Protein AF-A0ABD2WJB2-F1 (afdb_monomer_lite)

Foldseek 3Di:
DPPVVVPVPPPPDDLPDQQPLPADEAVVSLVVQLVDDPVSLVSLLSVLLVCADLDLLSSLLSSCVTRYDLDPHHLVQDDCCDDVNHDHPDPGSSLVSSVSSNCPHPNDHDDPVRNSVSNRVSSVVSNVVSVVVVVVVPPDDPDDDPPDPPPPPPPPPPPPPPDPPPPPPVVPPPPDDDDD

Radius of gyration: 28.56 Å; chains: 1; bounding box: 67×71×79 Å

Organism: NCBI:txid54128

Secondary structure (DSSP, 8-state):
--SSHHHHTT------SS-TT-SB-SHHHHHHHHT--HHHHHHHHHHHHHH--SSHHHHHHHHHHHHB---HHHHHHEESS--TTSEE-TTSHHHHHHHHHHHT-TT----HHHHHHHHHHHHHHHHHHHHHHHHHHTSPPTT--------PPP---------TTSSSSSSSSSS-S---

Sequence (180 aa):
MDQLKGLLKKNRGKITGVPPVLPFKTVDDIEAFNSCDEATYDSVVDYFIYLGGMNIRDCLSSFFKDSLHLSSELLDKISYRGASGHFKLQGTNFDKACEEAASANKHFSTTESEFHSAMMNALKCVKESLRRKKKKNTGPSDGERPPKRNRVPPKRKRKRRLSKKKMEKTLTVRNTITQN

pLDDT: mean 78.46, std 21.01, range [38.59, 97.69]

Structure (mmCIF, N/CA/C/O backbone):
data_AF-A0ABD2WJB2-F1
#
_entry.id   AF-A0ABD2WJB2-F1
#
loop_
_atom_site.group_PDB
_atom_site.id
_atom_site.type_symbol
_atom_site.label_atom_id
_atom_site.label_alt_id
_atom_site.label_comp_id
_atom_site.label_asym_id
_atom_site.label_entity_id
_atom_site.label_seq_id
_atom_site.pdbx_PDB_ins_code
_atom_site.Cartn_x
_atom_site.Cartn_y
_atom_site.Cartn_z
_atom_site.occupancy
_atom_site.B_iso_or_equiv
_atom_site.auth_seq_id
_atom_site.auth_comp_id
_atom_site.auth_asym_id
_atom_site.auth_atom_id
_atom_site.pdbx_PDB_model_num
ATOM 1 N N . MET A 1 1 ? 27.454 -2.378 -1.182 1.00 40.81 1 MET A N 1
ATOM 2 C CA . MET A 1 1 ? 26.696 -3.606 -0.850 1.00 40.81 1 MET A CA 1
ATOM 3 C C . MET A 1 1 ? 25.417 -3.732 -1.701 1.00 40.81 1 MET A C 1
ATOM 5 O O . MET A 1 1 ? 24.481 -4.386 -1.272 1.00 40.81 1 MET A O 1
ATOM 9 N N . ASP A 1 2 ? 25.372 -3.178 -2.927 1.00 50.09 2 ASP A N 1
ATOM 10 C CA . ASP A 1 2 ? 24.137 -3.124 -3.744 1.00 50.09 2 ASP A CA 1
ATOM 11 C C . ASP A 1 2 ? 24.094 -4.090 -4.937 1.00 50.09 2 ASP A C 1
ATOM 13 O O . ASP A 1 2 ? 23.041 -4.303 -5.529 1.00 50.09 2 ASP A O 1
ATOM 17 N N . GLN A 1 3 ? 25.212 -4.728 -5.290 1.00 41.56 3 GLN A N 1
ATOM 18 C CA . GLN A 1 3 ? 25.269 -5.592 -6.477 1.00 41.56 3 GLN A CA 1
ATOM 19 C C . GLN A 1 3 ? 24.737 -7.019 -6.235 1.00 41.56 3 GLN A C 1
ATOM 21 O O . GLN A 1 3 ? 24.449 -7.729 -7.196 1.00 41.56 3 GLN A O 1
ATOM 26 N N . LEU A 1 4 ? 24.546 -7.436 -4.974 1.00 41.94 4 LEU A N 1
ATOM 27 C CA . LEU A 1 4 ? 24.097 -8.798 -4.642 1.00 41.94 4 LEU A CA 1
ATOM 28 C C . LEU A 1 4 ? 22.567 -8.968 -4.705 1.00 41.94 4 LEU A C 1
ATOM 30 O O . LEU A 1 4 ? 22.083 -10.035 -5.081 1.00 41.94 4 LEU A O 1
ATOM 34 N N . LYS A 1 5 ? 21.797 -7.899 -4.446 1.00 49.41 5 LYS A N 1
ATOM 35 C CA . LYS A 1 5 ? 20.320 -7.922 -4.503 1.00 49.41 5 LYS A CA 1
ATOM 36 C C . LYS A 1 5 ? 19.781 -8.204 -5.911 1.00 49.41 5 LYS A C 1
ATOM 38 O O . LYS A 1 5 ? 18.720 -8.799 -6.071 1.00 49.41 5 LYS A O 1
ATOM 43 N N . GLY A 1 6 ? 20.530 -7.815 -6.946 1.00 41.47 6 GLY A N 1
ATOM 44 C CA . GLY A 1 6 ? 20.150 -8.043 -8.343 1.00 41.47 6 GLY A CA 1
ATOM 45 C C . GLY A 1 6 ? 20.314 -9.492 -8.818 1.00 41.47 6 GLY A C 1
ATOM 46 O O . GLY A 1 6 ? 19.654 -9.891 -9.777 1.00 41.47 6 GLY A O 1
ATOM 47 N N . LEU A 1 7 ? 21.167 -10.291 -8.163 1.00 39.03 7 LEU A N 1
ATOM 48 C CA . LEU A 1 7 ? 21.488 -11.651 -8.613 1.00 39.03 7 LEU A CA 1
ATOM 49 C C . LEU A 1 7 ? 20.549 -12.720 -8.029 1.00 39.03 7 LEU A C 1
ATOM 51 O O . LEU A 1 7 ? 20.283 -13.715 -8.700 1.00 39.03 7 LEU A O 1
ATOM 55 N N . LEU A 1 8 ? 19.996 -12.494 -6.831 1.00 44.16 8 LEU A N 1
ATOM 56 C CA . LEU A 1 8 ? 19.090 -13.434 -6.149 1.00 44.16 8 LEU A CA 1
ATOM 57 C C . LEU A 1 8 ? 17.647 -13.403 -6.689 1.00 44.16 8 LEU A C 1
ATOM 59 O O . LEU A 1 8 ? 16.914 -14.380 -6.569 1.00 44.16 8 LEU A O 1
ATOM 63 N N . LYS A 1 9 ? 17.247 -12.333 -7.387 1.00 52.97 9 LYS A N 1
ATOM 64 C CA . LYS A 1 9 ? 15.867 -12.131 -7.873 1.00 52.97 9 LYS A CA 1
ATOM 65 C C . LYS A 1 9 ? 15.459 -12.950 -9.108 1.00 52.97 9 LYS A C 1
ATOM 67 O O . LYS A 1 9 ? 14.362 -12.759 -9.632 1.00 52.97 9 LYS A O 1
ATOM 72 N N . LYS A 1 10 ? 16.331 -13.827 -9.621 1.00 45.53 10 LYS A N 1
ATOM 73 C CA . LYS A 1 10 ? 16.087 -14.597 -10.860 1.00 45.53 10 LYS A CA 1
ATOM 74 C C . LYS A 1 10 ? 15.257 -15.869 -10.668 1.00 45.53 10 LYS A C 1
ATOM 76 O O . LYS A 1 10 ? 14.791 -16.417 -11.660 1.00 45.53 10 LYS A O 1
ATOM 81 N N . ASN A 1 11 ? 14.996 -16.274 -9.427 1.00 46.62 11 ASN A N 1
ATOM 82 C CA . ASN A 1 11 ? 14.155 -17.426 -9.106 1.00 46.62 11 ASN A CA 1
ATOM 83 C C . ASN A 1 11 ? 12.930 -16.986 -8.299 1.00 46.62 11 ASN A C 1
ATOM 85 O O . ASN A 1 11 ? 12.734 -17.434 -7.174 1.00 46.62 11 ASN A O 1
ATOM 89 N N . ARG A 1 12 ? 12.098 -16.102 -8.865 1.00 57.34 12 ARG A N 1
ATOM 90 C CA . ARG A 1 12 ? 10.750 -15.892 -8.322 1.00 57.34 12 ARG A CA 1
ATOM 91 C C . ARG A 1 12 ? 9.985 -17.195 -8.495 1.00 57.34 12 ARG A C 1
ATOM 93 O O . ARG A 1 12 ? 9.579 -17.537 -9.607 1.00 57.34 12 ARG A O 1
ATOM 100 N N . GLY A 1 13 ? 9.895 -17.967 -7.417 1.00 55.03 13 GLY A N 1
ATOM 101 C CA . GLY A 1 13 ? 9.147 -19.214 -7.385 1.00 55.03 13 GLY A CA 1
ATOM 102 C C . GLY A 1 13 ? 7.704 -18.996 -7.838 1.00 55.03 13 GLY A C 1
ATOM 103 O O . GLY A 1 13 ? 7.194 -17.876 -7.877 1.00 55.03 13 GLY A O 1
ATOM 104 N N . LYS A 1 14 ? 7.023 -20.085 -8.199 1.00 59.38 14 LYS A N 1
ATOM 105 C CA . LYS A 1 14 ? 5.577 -20.056 -8.446 1.00 59.38 14 LYS A CA 1
ATOM 106 C C . LYS A 1 14 ? 4.907 -19.470 -7.201 1.00 59.38 14 LYS A C 1
ATOM 108 O O . LYS A 1 14 ? 4.975 -20.088 -6.147 1.00 59.38 14 LYS A O 1
ATOM 113 N N . ILE A 1 15 ? 4.294 -18.294 -7.315 1.00 68.44 15 ILE A N 1
ATOM 114 C CA . ILE A 1 15 ? 3.588 -17.659 -6.198 1.00 68.44 15 ILE A CA 1
ATOM 115 C C . ILE A 1 15 ? 2.456 -18.595 -5.776 1.00 68.44 15 ILE A C 1
ATOM 117 O O . ILE A 1 15 ? 1.558 -18.891 -6.564 1.00 68.44 15 ILE A O 1
ATOM 121 N N . THR A 1 16 ? 2.546 -19.125 -4.557 1.00 64.44 16 THR A N 1
ATOM 122 C CA . THR A 1 16 ? 1.674 -20.200 -4.061 1.00 64.44 16 THR A CA 1
ATOM 123 C C . THR A 1 16 ? 0.394 -19.692 -3.399 1.00 64.44 16 THR A C 1
ATOM 125 O O . THR A 1 16 ? -0.417 -20.500 -2.956 1.00 64.44 16 THR A O 1
ATOM 128 N N . GLY A 1 17 ? 0.185 -18.374 -3.333 1.00 82.56 17 GLY A N 1
ATOM 129 C CA . GLY A 1 17 ? -1.004 -17.760 -2.746 1.00 82.56 17 GLY A CA 1
ATOM 130 C C . GLY A 1 17 ? -0.703 -16.430 -2.060 1.00 82.56 17 GLY A C 1
ATOM 131 O O . GLY A 1 17 ? 0.370 -15.857 -2.236 1.00 82.56 17 GLY A O 1
ATOM 132 N N . VAL A 1 18 ? -1.675 -15.950 -1.283 1.00 89.88 18 VAL A N 1
ATOM 133 C CA . VAL A 1 18 ? -1.526 -14.764 -0.430 1.00 89.88 18 VAL A CA 1
ATOM 134 C C . VAL A 1 18 ? -0.525 -15.077 0.696 1.00 89.88 18 VAL A C 1
ATOM 136 O O . VAL A 1 18 ? -0.690 -16.107 1.356 1.00 89.88 18 VAL A O 1
ATOM 139 N N . PRO A 1 19 ? 0.495 -14.231 0.936 1.00 92.62 19 PRO A N 1
ATOM 140 C CA . PRO A 1 19 ? 1.440 -14.408 2.036 1.00 92.62 19 PRO A CA 1
ATOM 141 C C . PRO A 1 19 ? 0.737 -14.525 3.400 1.00 92.62 19 PRO A C 1
ATOM 143 O O . PRO A 1 19 ? -0.196 -13.760 3.650 1.00 92.62 19 PRO A O 1
ATOM 146 N N . PRO A 1 20 ? 1.199 -15.398 4.320 1.00 91.38 20 PRO A N 1
ATOM 147 C CA . PRO A 1 20 ? 0.541 -15.618 5.616 1.00 91.38 20 PRO A CA 1
ATOM 148 C C . PRO A 1 20 ? 0.427 -14.375 6.508 1.00 91.38 20 PRO A C 1
ATOM 150 O O . PRO A 1 20 ? -0.451 -14.314 7.364 1.00 91.38 20 PRO A O 1
ATOM 153 N N . VAL A 1 21 ? 1.311 -13.391 6.314 1.00 93.06 21 VAL A N 1
ATOM 154 C CA . VAL A 1 21 ? 1.294 -12.115 7.048 1.00 93.06 21 VAL A CA 1
ATOM 155 C C . VAL A 1 21 ? 0.164 -11.177 6.611 1.00 93.06 21 VAL A C 1
ATOM 157 O O . VAL A 1 21 ? -0.099 -10.187 7.288 1.00 93.06 21 VAL A O 1
ATOM 160 N N . LEU A 1 22 ? -0.509 -11.466 5.492 1.00 92.81 22 LEU A N 1
ATOM 161 C CA . LEU A 1 22 ? -1.615 -10.668 4.971 1.00 92.81 22 LEU A CA 1
ATOM 162 C C . LEU A 1 22 ? -2.976 -11.346 5.228 1.00 92.81 22 LEU A C 1
ATOM 164 O O . LEU A 1 22 ? -3.081 -12.573 5.194 1.00 92.81 22 LEU A O 1
ATOM 168 N N . PRO A 1 23 ? -4.058 -10.563 5.408 1.00 94.88 23 PRO A N 1
ATOM 169 C CA . PRO A 1 23 ? -4.077 -9.104 5.521 1.00 94.88 23 PRO A CA 1
ATOM 170 C C . PRO A 1 23 ? -3.706 -8.622 6.935 1.00 94.88 23 PRO A C 1
ATOM 172 O O . PRO A 1 23 ? -4.079 -9.252 7.925 1.00 94.88 23 PRO A O 1
ATOM 175 N N . PHE A 1 24 ? -3.083 -7.446 7.033 1.00 94.44 24 PHE A N 1
ATOM 176 C CA . PHE A 1 24 ? -2.855 -6.739 8.294 1.00 94.44 24 PHE A CA 1
ATOM 177 C C . PHE A 1 24 ? -4.191 -6.311 8.907 1.00 94.44 24 PHE A C 1
ATOM 179 O O . PHE A 1 24 ? -5.007 -5.657 8.249 1.00 94.44 24 PHE A O 1
ATOM 186 N N . LYS A 1 25 ? -4.432 -6.673 10.166 1.00 93.25 25 LYS A N 1
ATOM 187 C CA . LYS A 1 25 ? -5.666 -6.393 10.914 1.00 93.25 25 LYS A CA 1
ATOM 188 C C . LYS A 1 25 ? -5.486 -5.260 11.914 1.00 93.25 25 LYS A C 1
ATOM 190 O O . LYS A 1 25 ? -6.453 -4.551 12.191 1.00 93.25 25 LYS A O 1
ATOM 195 N N . THR A 1 26 ? -4.277 -5.082 12.433 1.00 94.44 26 THR A N 1
ATOM 196 C CA . THR A 1 26 ? -3.931 -4.078 13.444 1.00 94.44 26 THR A CA 1
ATOM 197 C C . THR A 1 26 ? -2.702 -3.266 13.028 1.00 94.44 26 THR A C 1
ATOM 199 O O . THR A 1 26 ? -2.062 -3.541 12.014 1.00 94.44 26 THR A O 1
ATOM 202 N N . VAL A 1 27 ? -2.411 -2.206 13.790 1.00 93.62 27 VAL A N 1
ATOM 203 C CA . VAL A 1 27 ? -1.160 -1.449 13.629 1.00 93.62 27 VAL A CA 1
ATOM 204 C C . VAL A 1 27 ? 0.031 -2.327 14.016 1.00 93.62 27 VAL A C 1
ATOM 206 O O . VAL A 1 27 ? 1.027 -2.329 13.301 1.00 93.62 27 VAL A O 1
ATOM 209 N N . ASP A 1 28 ? -0.120 -3.134 15.066 1.00 94.69 28 ASP A N 1
ATOM 210 C CA . ASP A 1 28 ? 0.899 -4.064 15.553 1.00 94.69 28 ASP A CA 1
ATOM 211 C C . ASP A 1 28 ? 1.310 -5.077 14.474 1.00 94.69 28 ASP A C 1
ATOM 213 O O . ASP A 1 28 ? 2.486 -5.402 14.365 1.00 94.69 28 ASP A O 1
ATOM 217 N N . ASP A 1 29 ? 0.385 -5.518 13.611 1.00 95.19 29 ASP A N 1
ATOM 218 C CA . ASP A 1 29 ? 0.721 -6.397 12.480 1.00 95.19 29 ASP A CA 1
ATOM 219 C C . ASP A 1 29 ? 1.665 -5.701 11.477 1.00 95.19 29 ASP A C 1
ATOM 221 O O . ASP A 1 29 ? 2.591 -6.315 10.943 1.00 95.19 29 ASP A O 1
ATOM 225 N N . ILE A 1 30 ? 1.456 -4.401 11.233 1.00 95.12 30 ILE A N 1
ATOM 226 C CA . ILE A 1 30 ? 2.312 -3.592 10.350 1.00 95.12 30 ILE A CA 1
ATOM 227 C C . ILE A 1 30 ? 3.673 -3.346 11.014 1.00 95.12 30 ILE A C 1
ATOM 229 O O . ILE A 1 30 ? 4.706 -3.368 10.344 1.00 95.12 30 ILE A O 1
ATOM 233 N N . GLU A 1 31 ? 3.696 -3.124 12.328 1.00 95.31 31 GLU A N 1
ATOM 234 C CA . GLU A 1 31 ? 4.936 -2.985 13.095 1.00 95.31 31 GLU A CA 1
ATOM 235 C C . GLU A 1 31 ? 5.732 -4.292 13.151 1.00 95.31 31 GLU A C 1
ATOM 237 O O . GLU A 1 31 ? 6.947 -4.272 12.947 1.00 95.31 31 GLU A O 1
ATOM 242 N N . ALA A 1 32 ? 5.065 -5.432 13.328 1.00 96.38 32 ALA A N 1
ATOM 243 C CA . ALA A 1 32 ? 5.684 -6.749 13.256 1.00 96.38 32 ALA A CA 1
ATOM 244 C C . ALA A 1 32 ? 6.308 -6.986 11.873 1.00 96.38 32 ALA A C 1
ATOM 246 O O . ALA A 1 32 ? 7.445 -7.448 11.777 1.00 96.38 32 ALA A O 1
ATOM 247 N N . PHE A 1 33 ? 5.624 -6.577 10.799 1.00 96.88 33 PHE A N 1
ATOM 248 C CA . PHE A 1 33 ? 6.164 -6.647 9.439 1.00 96.88 33 PHE A CA 1
ATOM 249 C C . PHE A 1 33 ? 7.389 -5.739 9.212 1.00 96.88 33 PHE A C 1
ATOM 251 O O . PHE A 1 33 ? 8.245 -6.045 8.383 1.00 96.88 33 PHE A O 1
ATOM 258 N N . ASN A 1 34 ? 7.549 -4.645 9.966 1.00 96.62 34 ASN A N 1
ATOM 259 C CA . ASN A 1 34 ? 8.773 -3.832 9.890 1.00 96.62 34 ASN A CA 1
ATOM 260 C C . ASN A 1 34 ? 10.021 -4.571 10.394 1.00 96.62 34 ASN A C 1
ATOM 262 O O . ASN A 1 34 ? 11.132 -4.204 10.012 1.00 96.62 34 ASN A O 1
ATOM 266 N N . SER A 1 35 ? 9.834 -5.600 11.221 1.00 94.75 35 SER A N 1
ATOM 267 C CA . SER A 1 35 ? 10.905 -6.394 11.829 1.00 94.75 35 SER A CA 1
ATOM 268 C C . SER A 1 35 ? 10.924 -7.844 11.330 1.00 94.75 35 SER A C 1
ATOM 270 O O . SER A 1 35 ? 11.532 -8.698 11.974 1.00 94.75 35 SER A O 1
ATOM 272 N N . CYS A 1 36 ? 10.239 -8.149 10.221 1.00 94.94 36 CYS A N 1
ATOM 273 C CA . CYS A 1 36 ? 10.219 -9.501 9.669 1.00 94.94 36 CYS A CA 1
ATOM 274 C C . CYS A 1 36 ? 11.561 -9.884 9.029 1.00 94.94 36 CYS A C 1
ATOM 276 O O . CYS A 1 36 ? 12.405 -9.037 8.729 1.00 94.94 36 CYS A O 1
ATOM 278 N N . ASP A 1 37 ? 11.741 -11.178 8.789 1.00 95.94 37 ASP A N 1
ATOM 279 C CA . ASP A 1 37 ? 12.866 -11.702 8.027 1.00 95.94 37 ASP A CA 1
ATOM 280 C C . ASP A 1 37 ? 12.734 -11.400 6.522 1.00 95.94 37 ASP A C 1
ATOM 282 O O . ASP A 1 37 ? 11.660 -11.058 6.014 1.00 95.94 37 ASP A O 1
ATOM 286 N N . GLU A 1 38 ? 13.850 -11.537 5.805 1.00 94.50 38 GLU A N 1
ATOM 287 C CA . GLU A 1 38 ? 13.949 -11.225 4.375 1.00 94.50 38 GLU A CA 1
ATOM 288 C C . GLU A 1 38 ? 13.029 -12.108 3.522 1.00 94.50 38 GLU A C 1
ATOM 290 O O . GLU A 1 38 ? 12.369 -11.598 2.622 1.00 94.50 38 GLU A O 1
ATOM 295 N N . ALA A 1 39 ? 12.884 -13.399 3.849 1.00 93.69 39 ALA A N 1
ATOM 296 C CA . ALA A 1 39 ? 12.022 -14.296 3.080 1.00 93.69 39 ALA A CA 1
ATOM 297 C C . ALA A 1 39 ? 10.540 -13.909 3.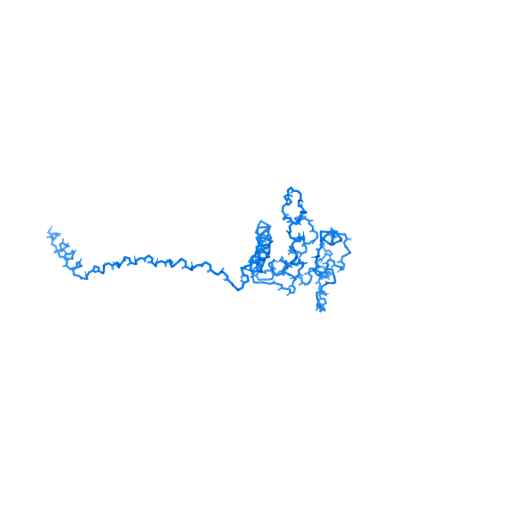207 1.00 93.69 39 ALA A C 1
ATOM 299 O O . ALA A 1 39 ? 9.799 -13.926 2.220 1.00 93.69 39 ALA A O 1
ATOM 300 N N . THR A 1 40 ? 10.106 -13.503 4.404 1.00 95.00 40 THR A N 1
ATOM 301 C CA . THR A 1 40 ? 8.757 -12.965 4.612 1.00 95.00 40 THR A CA 1
ATOM 302 C C . THR A 1 40 ? 8.542 -11.676 3.821 1.00 95.00 40 THR A C 1
ATOM 304 O O . THR A 1 40 ? 7.525 -11.550 3.134 1.00 95.00 40 THR A O 1
ATOM 307 N N . TYR A 1 41 ? 9.493 -10.739 3.866 1.00 96.88 41 TYR A N 1
ATOM 308 C CA . TYR A 1 41 ? 9.419 -9.493 3.098 1.00 96.88 41 TYR A CA 1
ATOM 309 C C . TYR A 1 41 ? 9.332 -9.760 1.586 1.00 96.88 41 TYR A C 1
ATOM 311 O O . TYR A 1 41 ? 8.409 -9.274 0.925 1.00 96.88 41 TYR A O 1
ATOM 319 N N . ASP A 1 42 ? 10.226 -10.595 1.057 1.00 95.12 42 ASP A N 1
ATOM 320 C CA . ASP A 1 42 ? 10.281 -10.945 -0.363 1.00 95.12 42 ASP A CA 1
ATOM 321 C C . ASP A 1 42 ? 8.993 -11.627 -0.831 1.00 95.12 42 ASP A C 1
ATOM 323 O O . ASP A 1 42 ? 8.491 -11.321 -1.913 1.00 95.12 42 ASP A O 1
ATOM 327 N N . SER A 1 43 ? 8.387 -12.478 0.007 1.00 94.69 43 SER A N 1
ATOM 328 C CA . SER A 1 43 ? 7.102 -13.111 -0.315 1.00 94.69 43 SER A CA 1
ATOM 329 C C . SER A 1 43 ? 5.975 -12.090 -0.534 1.00 94.69 43 SER A C 1
ATOM 331 O O . SER A 1 43 ? 5.129 -12.274 -1.414 1.00 94.69 43 SER A O 1
ATOM 333 N N . VAL A 1 44 ? 5.976 -10.984 0.219 1.00 95.88 44 VAL A N 1
ATOM 334 C CA . VAL A 1 44 ? 5.006 -9.889 0.072 1.00 95.88 44 VAL A CA 1
ATOM 335 C C . VAL A 1 44 ? 5.291 -9.073 -1.184 1.00 95.88 44 VAL A C 1
ATOM 337 O O . VAL A 1 44 ? 4.358 -8.764 -1.930 1.00 95.88 44 VAL A O 1
ATOM 340 N N . VAL A 1 45 ? 6.561 -8.763 -1.458 1.00 96.19 45 VAL A N 1
ATOM 341 C CA . VAL A 1 45 ? 6.966 -8.068 -2.689 1.00 96.19 45 VAL A CA 1
ATOM 342 C C . VAL A 1 45 ? 6.562 -8.875 -3.920 1.00 96.19 45 VAL A C 1
ATOM 344 O O . VAL A 1 45 ? 5.928 -8.334 -4.826 1.00 96.19 45 VAL A O 1
ATOM 347 N N . ASP A 1 46 ? 6.868 -10.171 -3.952 1.00 94.19 46 ASP A N 1
ATOM 348 C CA . ASP A 1 46 ? 6.517 -11.045 -5.070 1.00 94.19 46 ASP A CA 1
ATOM 349 C C . ASP A 1 46 ? 4.997 -11.158 -5.244 1.00 94.19 46 ASP A C 1
ATOM 351 O O . ASP A 1 46 ? 4.505 -11.087 -6.375 1.00 94.19 46 ASP A O 1
ATOM 355 N N . TYR A 1 47 ? 4.232 -11.231 -4.149 1.00 95.12 47 TYR A N 1
ATOM 356 C CA . TYR A 1 47 ? 2.770 -11.190 -4.209 1.00 95.12 47 TYR A CA 1
ATOM 357 C C . TYR A 1 47 ? 2.247 -9.884 -4.827 1.00 95.12 47 TYR A C 1
ATOM 359 O O . TYR A 1 47 ? 1.397 -9.916 -5.717 1.00 95.12 47 TYR A O 1
ATOM 367 N N . PHE A 1 48 ? 2.780 -8.727 -4.431 1.00 95.69 48 PHE A N 1
ATOM 368 C CA . PHE A 1 48 ? 2.401 -7.440 -5.025 1.00 95.69 48 PHE A CA 1
ATOM 369 C C . PHE A 1 48 ? 2.801 -7.331 -6.500 1.00 95.69 48 PHE A C 1
ATOM 371 O O . PHE A 1 48 ? 2.043 -6.793 -7.308 1.00 95.69 48 PHE A O 1
ATOM 378 N N . ILE A 1 49 ? 3.939 -7.899 -6.897 1.00 94.31 49 ILE A N 1
ATOM 379 C CA . ILE A 1 49 ? 4.330 -7.978 -8.311 1.00 94.31 49 ILE A CA 1
ATOM 380 C C . ILE A 1 49 ? 3.330 -8.818 -9.107 1.00 94.31 49 ILE A C 1
ATOM 382 O O . ILE A 1 49 ? 2.976 -8.441 -10.225 1.00 94.31 49 ILE A O 1
ATOM 386 N N . TYR A 1 50 ? 2.848 -9.921 -8.533 1.00 93.25 50 TYR A N 1
ATOM 387 C CA . TYR A 1 50 ? 1.809 -10.744 -9.145 1.00 93.25 50 TYR A CA 1
ATOM 388 C C . TYR A 1 50 ? 0.472 -10.025 -9.287 1.00 93.25 50 TYR A C 1
ATOM 390 O O . TYR A 1 50 ? -0.158 -10.150 -10.336 1.00 93.25 50 TYR A O 1
ATOM 398 N N . LEU A 1 51 ? 0.061 -9.242 -8.283 1.00 93.00 51 LEU A N 1
ATOM 399 C CA . LEU A 1 51 ? -1.130 -8.398 -8.401 1.00 93.00 51 LEU A CA 1
ATOM 400 C C . LEU A 1 51 ? -0.992 -7.413 -9.567 1.00 93.00 51 LEU A C 1
ATOM 402 O O . LEU A 1 51 ? -1.922 -7.260 -10.360 1.00 93.00 51 LEU A O 1
ATOM 406 N N . GLY A 1 52 ? 0.178 -6.778 -9.686 1.00 90.94 52 GLY A N 1
ATOM 407 C CA . GLY A 1 52 ? 0.507 -5.888 -10.791 1.00 90.94 52 GLY A CA 1
ATOM 408 C C . GLY A 1 52 ? -0.532 -4.781 -11.006 1.00 90.94 52 GLY A C 1
ATOM 409 O O . GLY A 1 52 ? -1.195 -4.319 -10.078 1.00 90.94 52 GLY A O 1
ATOM 410 N N . GLY A 1 53 ? -0.647 -4.323 -12.252 1.00 92.88 53 GLY A N 1
ATOM 411 C CA . GLY A 1 53 ? -1.574 -3.265 -12.655 1.00 92.88 53 GLY A CA 1
ATOM 412 C C . GLY A 1 53 ? -1.097 -2.515 -13.897 1.00 92.88 53 GLY A C 1
ATOM 413 O O . GLY A 1 53 ? 0.075 -2.587 -14.269 1.00 92.88 53 GLY A O 1
ATOM 414 N N . MET A 1 54 ? -2.012 -1.794 -14.548 1.00 93.81 54 MET A N 1
ATOM 415 C CA . MET A 1 54 ? -1.719 -1.044 -15.781 1.00 93.81 54 MET A CA 1
ATOM 416 C C . MET A 1 54 ? -1.107 0.335 -15.517 1.00 93.81 54 MET A C 1
ATOM 418 O O . MET A 1 54 ? -0.486 0.922 -16.396 1.00 93.81 54 MET A O 1
ATOM 422 N N . ASN A 1 55 ? -1.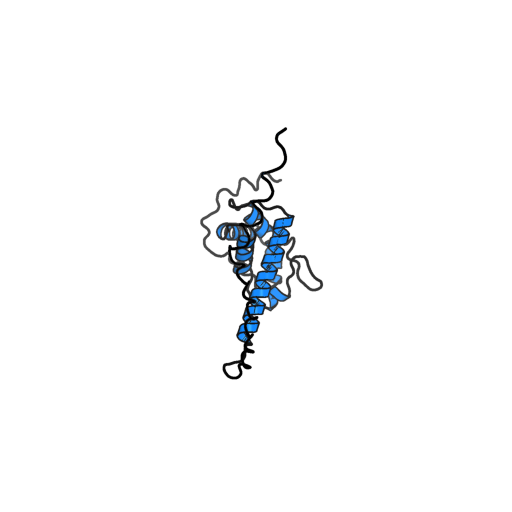305 0.871 -14.315 1.00 95.06 55 ASN A N 1
ATOM 423 C CA . ASN A 1 55 ? -0.740 2.131 -13.853 1.00 95.06 55 ASN A CA 1
ATOM 424 C C . ASN A 1 55 ? -0.546 2.075 -12.330 1.00 95.06 55 ASN A C 1
ATOM 426 O O . ASN A 1 55 ? -1.107 1.211 -11.650 1.00 95.06 55 ASN A O 1
ATOM 430 N N . ILE A 1 56 ? 0.201 3.038 -11.784 1.00 96.06 56 ILE A N 1
ATOM 431 C CA . ILE A 1 56 ? 0.523 3.086 -10.353 1.00 96.06 56 ILE A CA 1
ATOM 432 C C . ILE A 1 56 ? -0.716 3.125 -9.446 1.00 96.06 56 ILE A C 1
ATOM 434 O O . ILE A 1 56 ? -0.718 2.537 -8.366 1.00 96.06 56 ILE A O 1
ATOM 438 N N . ARG A 1 57 ? -1.797 3.790 -9.874 1.00 95.06 57 ARG A N 1
ATOM 439 C CA . ARG A 1 57 ? -3.017 3.910 -9.062 1.00 95.06 57 ARG A CA 1
ATOM 440 C C . ARG A 1 57 ? -3.721 2.565 -8.932 1.00 95.06 57 ARG A C 1
ATOM 442 O O . ARG A 1 57 ? -4.164 2.228 -7.835 1.00 95.06 57 ARG A O 1
ATOM 449 N N . ASP A 1 58 ? -3.794 1.811 -10.024 1.00 93.94 58 ASP A N 1
ATOM 450 C CA . ASP A 1 58 ? -4.414 0.488 -10.051 1.00 93.94 58 ASP A CA 1
ATOM 451 C C . ASP A 1 58 ? -3.595 -0.529 -9.247 1.00 93.94 58 ASP A C 1
ATOM 453 O O . ASP A 1 58 ? -4.180 -1.270 -8.451 1.00 93.94 58 ASP A O 1
ATOM 457 N N . CYS A 1 59 ? -2.259 -0.499 -9.369 1.00 95.06 59 CYS A N 1
ATOM 458 C CA . CYS A 1 59 ? -1.355 -1.316 -8.549 1.00 95.06 59 CYS A CA 1
ATOM 459 C C . CYS A 1 59 ? -1.593 -1.078 -7.061 1.00 95.06 59 CYS A C 1
ATOM 461 O O . CYS A 1 59 ? -2.008 -1.977 -6.334 1.00 95.06 59 CYS A O 1
ATOM 463 N N . LEU A 1 60 ? -1.401 0.165 -6.609 1.00 96.62 60 LEU A N 1
ATOM 464 C CA . LEU A 1 60 ? -1.494 0.492 -5.190 1.00 96.62 60 LEU A CA 1
ATOM 465 C C . LEU A 1 60 ? -2.905 0.257 -4.653 1.00 96.62 60 LEU A C 1
ATOM 467 O O . LEU A 1 60 ? -3.066 -0.238 -3.541 1.00 96.62 60 LEU A O 1
ATOM 471 N N . SER A 1 61 ? -3.947 0.544 -5.442 1.00 94.69 61 SER A N 1
ATOM 472 C CA . SER A 1 61 ? -5.311 0.212 -5.031 1.00 94.69 61 SER A CA 1
ATOM 473 C C . SER A 1 61 ? -5.505 -1.287 -4.811 1.00 94.69 61 SER A C 1
ATOM 475 O O . SER A 1 61 ? -6.340 -1.631 -3.975 1.00 94.69 61 SER A O 1
ATOM 477 N N . SER A 1 62 ? -4.833 -2.146 -5.572 1.00 94.12 62 SER A N 1
ATOM 478 C CA . SER A 1 62 ? -4.915 -3.599 -5.408 1.00 94.12 62 SER A CA 1
ATOM 479 C C . SER A 1 62 ? -4.106 -4.040 -4.194 1.00 94.12 62 SER A C 1
ATOM 481 O O . SER A 1 62 ? -4.645 -4.747 -3.349 1.00 94.12 62 SER A O 1
ATOM 483 N N . PHE A 1 63 ? -2.891 -3.505 -4.023 1.00 95.50 63 PHE A N 1
ATOM 484 C CA . PHE A 1 63 ? -2.041 -3.799 -2.866 1.00 95.50 63 PHE A CA 1
ATOM 485 C C . PHE A 1 63 ? -2.789 -3.512 -1.567 1.00 95.50 63 PHE A C 1
ATOM 487 O O . PHE A 1 63 ? -2.925 -4.404 -0.745 1.00 95.50 63 PHE A O 1
ATOM 494 N N . PHE A 1 64 ? -3.380 -2.322 -1.417 1.00 94.50 64 PHE A N 1
ATOM 495 C CA . PHE A 1 64 ? -4.134 -1.972 -0.211 1.00 94.50 64 PHE A CA 1
ATOM 496 C C . PHE A 1 64 ? -5.383 -2.827 0.031 1.00 94.50 64 PHE A C 1
ATOM 498 O O . PHE A 1 64 ? -5.747 -3.042 1.184 1.00 94.50 64 PHE A O 1
ATOM 505 N N . LYS A 1 65 ? -6.098 -3.237 -1.024 1.00 91.06 65 LYS A N 1
ATOM 506 C CA . LYS A 1 65 ? -7.325 -4.040 -0.873 1.00 91.06 65 LYS A CA 1
ATOM 507 C C . LYS A 1 65 ? -7.019 -5.437 -0.352 1.00 91.06 65 LYS A C 1
ATOM 509 O O . LYS A 1 65 ? -7.824 -5.967 0.409 1.00 91.06 65 LYS A O 1
ATOM 514 N N . ASP A 1 66 ? -5.883 -5.984 -0.762 1.00 91.31 66 ASP A N 1
ATOM 515 C CA . ASP A 1 66 ? -5.466 -7.334 -0.410 1.00 91.31 66 ASP A CA 1
ATOM 516 C C . ASP A 1 66 ? -4.613 -7.357 0.862 1.00 91.31 66 ASP A C 1
ATOM 518 O O . ASP A 1 66 ? -4.683 -8.311 1.633 1.00 91.31 66 ASP A O 1
ATOM 522 N N . SER A 1 67 ? -3.828 -6.305 1.112 1.00 92.56 67 SER A N 1
ATOM 523 C CA . SER A 1 67 ? -2.916 -6.244 2.252 1.00 92.56 67 SER A CA 1
ATOM 524 C C . SER A 1 67 ? -3.556 -5.722 3.528 1.00 92.56 67 SER A C 1
ATOM 526 O O . SER A 1 67 ? -3.124 -6.111 4.607 1.00 92.56 67 SER A O 1
ATOM 528 N N . LEU A 1 68 ? -4.557 -4.839 3.444 1.00 90.44 68 LEU A N 1
ATOM 529 C CA . LEU A 1 68 ? -5.201 -4.272 4.625 1.00 90.44 68 LEU A CA 1
ATOM 530 C C . LEU A 1 68 ? -6.562 -4.902 4.847 1.00 90.44 68 LEU A C 1
ATOM 532 O O . LEU A 1 68 ? -7.444 -4.881 3.984 1.00 90.44 68 LEU A O 1
ATOM 536 N N . HIS A 1 69 ? -6.784 -5.364 6.070 1.00 85.88 69 HIS A N 1
ATOM 537 C CA . HIS A 1 69 ? -8.115 -5.727 6.492 1.00 85.88 69 HIS A CA 1
ATOM 538 C C . HIS A 1 69 ? -8.983 -4.464 6.505 1.00 85.88 69 HIS A C 1
ATOM 540 O O . HIS A 1 69 ? -8.671 -3.472 7.165 1.00 85.88 69 HIS A O 1
ATOM 546 N N . LEU A 1 70 ? -10.090 -4.489 5.760 1.00 79.00 70 LEU A N 1
ATOM 547 C CA . LEU A 1 70 ? -11.011 -3.356 5.619 1.00 79.00 70 LEU A CA 1
ATOM 548 C C . LEU A 1 70 ? -11.899 -3.164 6.864 1.00 79.00 70 LEU A C 1
ATOM 550 O O . LEU A 1 70 ? -13.115 -2.987 6.743 1.00 79.00 70 LEU A O 1
ATOM 554 N N . SER A 1 71 ? -11.312 -3.200 8.059 1.00 76.50 71 SER A N 1
ATOM 555 C CA . SER A 1 71 ? -11.975 -2.830 9.306 1.00 76.50 71 SER A CA 1
ATOM 556 C C . SER A 1 71 ? -11.843 -1.330 9.575 1.00 76.50 71 SER A C 1
ATOM 558 O O . SER A 1 71 ? -10.944 -0.645 9.087 1.00 76.50 71 SER A O 1
ATOM 560 N N . SER A 1 72 ? -12.783 -0.806 10.364 1.00 72.00 72 SER A N 1
ATOM 561 C CA . SER A 1 72 ? -12.750 0.580 10.847 1.00 72.00 72 SER A CA 1
ATOM 562 C C . SER A 1 72 ? -11.484 0.881 11.630 1.00 72.00 72 SER A C 1
ATOM 564 O O . SER A 1 72 ? -10.848 1.900 11.403 1.00 72.00 72 SER A O 1
ATOM 566 N N . GLU A 1 73 ? -11.124 -0.011 12.545 1.00 85.50 73 GLU A N 1
ATOM 567 C CA . GLU A 1 73 ? -10.167 0.290 13.604 1.00 85.50 73 GLU A CA 1
ATOM 568 C C . GLU A 1 73 ? -8.756 0.507 13.066 1.00 85.50 73 GLU A C 1
ATOM 570 O O . GLU A 1 73 ? -8.093 1.461 13.468 1.00 85.50 73 GLU A O 1
ATOM 575 N N . LEU A 1 74 ? -8.317 -0.321 12.114 1.00 89.81 74 LEU A N 1
ATOM 576 C CA . LEU A 1 74 ? -7.021 -0.152 11.467 1.00 89.81 74 LEU A CA 1
ATOM 577 C C . LEU A 1 74 ? -6.992 1.113 10.610 1.00 89.81 74 LEU A C 1
ATOM 579 O O . LEU A 1 74 ? -6.124 1.970 10.769 1.00 89.81 74 LEU A O 1
ATOM 583 N N . LEU A 1 75 ? -7.970 1.251 9.710 1.00 90.06 75 LEU A N 1
ATOM 584 C CA . LEU A 1 75 ? -8.001 2.348 8.745 1.00 90.06 75 LEU A CA 1
ATOM 585 C C . LEU A 1 75 ? -8.151 3.723 9.412 1.00 90.06 75 LEU A C 1
ATOM 587 O O . LEU A 1 75 ? -7.659 4.720 8.870 1.00 90.06 75 LEU A O 1
ATOM 591 N N . ASP A 1 76 ? -8.796 3.793 10.577 1.00 89.44 76 ASP A N 1
ATOM 592 C CA . ASP A 1 76 ? -8.928 5.017 11.367 1.00 89.44 76 ASP A CA 1
ATOM 593 C C . ASP A 1 76 ? -7.621 5.373 12.096 1.00 89.44 76 ASP A C 1
ATOM 595 O O . ASP A 1 76 ? -7.319 6.556 12.238 1.00 89.44 76 ASP A O 1
ATOM 599 N N . LYS A 1 77 ? -6.791 4.388 12.465 1.00 92.62 77 LYS A N 1
ATOM 600 C CA . LYS A 1 77 ? -5.507 4.598 13.159 1.00 92.62 77 LYS A CA 1
ATOM 601 C C . LYS A 1 77 ? -4.331 4.902 12.231 1.00 92.62 77 LYS A C 1
ATOM 603 O O . LYS A 1 77 ? -3.336 5.433 12.704 1.00 92.62 77 LYS A O 1
ATOM 608 N N . ILE A 1 78 ? -4.430 4.632 10.930 1.00 93.12 78 ILE A N 1
ATOM 609 C CA . ILE A 1 78 ? -3.319 4.844 9.985 1.00 93.12 78 ILE A CA 1
ATOM 610 C C . ILE A 1 78 ? -3.441 6.144 9.176 1.00 93.12 78 ILE A C 1
ATOM 612 O O . ILE A 1 78 ? -4.525 6.590 8.771 1.00 93.12 78 ILE A O 1
ATOM 616 N N . SER A 1 79 ? -2.285 6.727 8.872 1.00 94.25 79 SER A N 1
ATOM 617 C CA . SER A 1 79 ? -2.097 7.862 7.973 1.00 94.25 79 SER A CA 1
ATOM 618 C C . SER A 1 79 ? -0.825 7.659 7.156 1.00 94.25 79 SER A C 1
ATOM 620 O O . SER A 1 79 ? 0.158 7.114 7.646 1.00 94.25 79 SER A O 1
ATOM 622 N N . TYR A 1 80 ? -0.802 8.128 5.906 1.00 94.62 80 TYR A N 1
ATOM 623 C CA . TYR A 1 80 ? 0.396 7.963 5.085 1.00 94.62 80 TYR A CA 1
ATOM 624 C C . TYR A 1 80 ? 1.584 8.779 5.615 1.00 94.62 80 TYR A C 1
ATOM 626 O O . TYR A 1 80 ? 2.631 8.219 5.911 1.00 94.62 80 TYR A O 1
ATOM 634 N N . ARG A 1 81 ? 1.397 10.093 5.809 1.00 93.00 81 ARG A N 1
ATOM 635 C CA . ARG A 1 81 ? 2.455 11.016 6.267 1.00 93.00 81 ARG A CA 1
ATOM 636 C C . ARG A 1 81 ? 2.599 11.109 7.792 1.00 93.00 81 ARG A C 1
ATOM 638 O O . ARG A 1 81 ? 3.503 11.787 8.259 1.00 93.00 81 ARG A O 1
ATOM 645 N N . GLY A 1 82 ? 1.731 10.442 8.557 1.00 85.00 82 GLY A N 1
ATOM 646 C CA . GLY A 1 82 ? 1.715 10.532 10.022 1.00 85.00 82 GLY A CA 1
ATOM 647 C C . GLY A 1 82 ? 1.014 11.803 10.499 1.00 85.00 82 GLY A C 1
ATOM 648 O O . GLY A 1 82 ? 1.648 12.789 10.854 1.00 85.00 82 GLY A O 1
ATOM 649 N N . ALA A 1 83 ? -0.319 11.789 10.475 1.00 88.19 83 ALA A N 1
ATOM 650 C CA . ALA A 1 83 ? -1.099 12.832 11.140 1.00 88.19 83 ALA A CA 1
ATOM 651 C C . ALA A 1 83 ? -1.041 12.615 12.664 1.00 88.19 83 ALA A C 1
ATOM 653 O O . ALA A 1 83 ? -0.836 11.486 13.101 1.00 88.19 83 ALA A O 1
ATOM 654 N N . SER A 1 84 ? -1.228 13.672 13.462 1.00 86.38 84 SER A N 1
ATOM 655 C CA . SER A 1 84 ? -1.174 13.574 14.930 1.00 86.38 84 SER A CA 1
ATOM 656 C C . SER A 1 84 ? -2.089 12.459 15.452 1.00 86.38 84 SER A C 1
ATOM 658 O O . SER A 1 84 ? -3.263 12.414 15.090 1.00 86.38 84 SER A O 1
ATOM 660 N N . GLY A 1 85 ? -1.540 11.544 16.257 1.00 85.31 85 GLY A N 1
ATOM 661 C CA . GLY A 1 85 ? -2.266 10.392 16.803 1.00 85.31 85 GLY A CA 1
ATOM 662 C C . GLY A 1 85 ? -2.494 9.223 15.834 1.00 85.31 85 GLY A C 1
ATOM 663 O O . GLY A 1 85 ? -3.185 8.276 16.198 1.00 85.31 85 GLY A O 1
ATOM 664 N N . HIS A 1 86 ? -1.926 9.259 14.622 1.00 92.75 86 HIS A N 1
ATOM 665 C CA . HIS A 1 86 ? -2.035 8.179 13.641 1.00 92.75 86 HIS A CA 1
ATOM 666 C C . HIS A 1 86 ? -0.683 7.522 13.352 1.00 92.75 86 HIS A C 1
ATOM 668 O O . HIS A 1 86 ? 0.334 8.199 13.193 1.00 92.75 86 HIS A O 1
ATOM 674 N N . PHE A 1 87 ? -0.700 6.204 13.168 1.00 93.75 87 PHE A N 1
ATOM 675 C CA . PHE A 1 87 ? 0.447 5.438 12.704 1.00 93.75 87 PHE A CA 1
ATOM 676 C C . PHE A 1 87 ? 0.842 5.861 11.283 1.00 93.75 87 PHE A C 1
ATOM 678 O O . PHE A 1 87 ? -0.007 5.944 10.388 1.00 93.75 87 PHE A O 1
ATOM 685 N N . LYS A 1 88 ? 2.130 6.146 11.082 1.00 96.25 88 LYS A N 1
ATOM 686 C CA . LYS A 1 88 ? 2.691 6.606 9.808 1.00 96.25 88 LYS A CA 1
ATOM 687 C C . LYS A 1 88 ? 3.083 5.411 8.939 1.00 96.25 88 LYS A C 1
ATOM 689 O O . LYS A 1 88 ? 3.960 4.650 9.322 1.00 96.25 88 LYS A O 1
ATOM 694 N N . LEU A 1 89 ? 2.498 5.296 7.745 1.00 95.50 89 LEU A N 1
ATOM 695 C CA . LEU A 1 89 ? 2.888 4.255 6.781 1.00 95.50 89 LEU A CA 1
ATOM 696 C C . LEU A 1 89 ? 4.174 4.592 6.018 1.00 95.50 89 LEU A C 1
ATOM 698 O O . LEU A 1 89 ? 4.927 3.683 5.686 1.00 95.50 89 LEU A O 1
ATOM 702 N N . GLN A 1 90 ? 4.432 5.867 5.721 1.00 96.44 90 GLN A N 1
ATOM 703 C CA . GLN A 1 90 ? 5.618 6.258 4.958 1.00 96.44 90 GLN A CA 1
ATOM 704 C C . GLN A 1 90 ? 6.906 5.817 5.673 1.00 96.44 90 GLN A C 1
ATOM 706 O O . GLN A 1 90 ? 7.120 6.158 6.842 1.00 96.44 90 GLN A O 1
ATOM 711 N N . GLY A 1 91 ? 7.769 5.097 4.954 1.00 94.62 91 GLY A N 1
ATOM 712 C CA . GLY A 1 91 ? 9.040 4.559 5.448 1.00 94.62 91 GLY A CA 1
ATOM 713 C C . GLY A 1 91 ? 8.956 3.188 6.131 1.00 94.62 91 GLY A C 1
ATOM 714 O O . GLY A 1 91 ? 9.996 2.642 6.503 1.00 94.62 91 GLY A O 1
ATOM 715 N N . THR A 1 92 ? 7.758 2.616 6.283 1.00 96.88 92 THR A N 1
ATOM 716 C CA . THR A 1 92 ? 7.578 1.230 6.757 1.00 96.88 92 THR A CA 1
ATOM 717 C C . THR A 1 92 ? 8.042 0.218 5.709 1.00 96.88 92 THR A C 1
ATOM 719 O O . THR A 1 92 ? 8.155 0.541 4.525 1.00 96.88 92 THR A O 1
ATOM 722 N N . ASN A 1 93 ? 8.259 -1.037 6.106 1.00 97.31 93 ASN A N 1
ATOM 723 C CA . ASN A 1 93 ? 8.511 -2.115 5.150 1.00 97.31 93 ASN A CA 1
ATOM 724 C C . ASN A 1 93 ? 7.314 -2.340 4.221 1.00 97.31 93 ASN A C 1
ATOM 726 O O . ASN A 1 93 ? 7.514 -2.714 3.074 1.00 97.31 93 ASN A O 1
ATOM 730 N N . PHE A 1 94 ? 6.083 -2.051 4.658 1.00 97.06 94 PHE A N 1
ATOM 731 C CA . PHE A 1 94 ? 4.922 -2.094 3.766 1.00 97.06 94 PHE A CA 1
ATOM 732 C C . PHE A 1 94 ? 5.023 -1.059 2.631 1.00 97.06 94 PHE A C 1
ATOM 734 O O . PHE A 1 94 ? 4.779 -1.393 1.472 1.00 97.06 94 PHE A O 1
ATOM 741 N N . ASP A 1 95 ? 5.418 0.179 2.946 1.00 97.44 95 ASP A N 1
ATOM 742 C CA . ASP A 1 95 ? 5.643 1.246 1.957 1.00 97.44 95 ASP A CA 1
ATOM 743 C C . ASP A 1 95 ? 6.765 0.869 0.978 1.00 97.44 95 ASP A C 1
ATOM 745 O O . ASP A 1 95 ? 6.556 0.926 -0.235 1.00 97.44 95 ASP A O 1
ATOM 749 N N . LYS A 1 96 ? 7.893 0.360 1.494 1.00 97.69 96 LYS A N 1
ATOM 750 C CA . LYS A 1 96 ? 9.019 -0.132 0.678 1.00 97.69 96 LYS A CA 1
ATOM 751 C C . LYS A 1 96 ? 8.624 -1.305 -0.218 1.00 97.69 96 LYS A C 1
ATOM 753 O O . LYS A 1 96 ? 8.949 -1.298 -1.400 1.00 97.69 96 LYS A O 1
ATOM 758 N N . ALA A 1 97 ? 7.869 -2.271 0.306 1.00 97.56 97 ALA A N 1
ATOM 759 C CA . ALA A 1 97 ? 7.415 -3.421 -0.468 1.00 97.56 97 ALA A CA 1
ATOM 760 C C . ALA A 1 97 ? 6.505 -2.992 -1.627 1.00 97.56 97 ALA A C 1
ATOM 762 O O . ALA A 1 97 ? 6.613 -3.508 -2.741 1.00 97.56 97 ALA A O 1
ATOM 763 N N . CYS A 1 98 ? 5.632 -2.008 -1.391 1.00 97.44 98 CYS A N 1
ATOM 764 C CA . CYS A 1 98 ? 4.806 -1.430 -2.445 1.00 97.44 98 CYS A CA 1
ATOM 765 C C . CYS A 1 98 ? 5.641 -0.688 -3.498 1.00 97.44 98 CYS A C 1
ATOM 767 O O . CYS A 1 98 ? 5.347 -0.803 -4.687 1.00 97.44 98 CYS A O 1
ATOM 769 N N . GLU A 1 99 ? 6.648 0.082 -3.081 1.00 97.06 99 GLU A N 1
ATOM 770 C CA . GLU A 1 99 ? 7.544 0.818 -3.981 1.00 97.06 99 GLU A CA 1
ATOM 771 C C . GLU A 1 99 ? 8.353 -0.132 -4.861 1.00 97.06 99 GLU A C 1
ATOM 773 O O . GLU A 1 99 ? 8.416 0.033 -6.081 1.00 97.06 99 GLU A O 1
ATOM 778 N N . GLU A 1 100 ? 8.908 -1.174 -4.255 1.00 96.75 100 GLU A N 1
ATOM 779 C CA . GLU A 1 100 ? 9.706 -2.186 -4.927 1.00 96.75 100 GLU A CA 1
ATOM 780 C C . GLU A 1 100 ? 8.876 -2.986 -5.938 1.00 96.75 100 GLU A C 1
ATOM 782 O O . GLU A 1 100 ? 9.301 -3.185 -7.081 1.00 96.75 100 GLU A O 1
ATOM 787 N N . ALA A 1 101 ? 7.662 -3.387 -5.556 1.00 95.81 101 ALA A N 1
ATOM 788 C CA . ALA A 1 101 ? 6.745 -4.081 -6.449 1.00 95.81 101 ALA A CA 1
ATOM 789 C C . ALA A 1 101 ? 6.249 -3.184 -7.593 1.00 95.81 101 ALA A C 1
ATOM 791 O O . ALA A 1 101 ? 6.192 -3.622 -8.744 1.00 95.81 101 ALA A O 1
ATOM 792 N N . ALA A 1 102 ? 5.923 -1.920 -7.305 1.00 95.62 102 ALA A N 1
ATOM 793 C CA . ALA A 1 102 ? 5.503 -0.960 -8.320 1.00 95.62 102 ALA A CA 1
ATOM 794 C C . ALA A 1 102 ? 6.629 -0.649 -9.316 1.00 95.62 102 ALA A C 1
ATOM 796 O O . ALA A 1 102 ? 6.379 -0.613 -10.518 1.00 95.62 102 ALA A O 1
ATOM 797 N N . SER A 1 103 ? 7.863 -0.491 -8.832 1.00 94.75 103 SER A N 1
ATOM 798 C CA . SER A 1 103 ? 9.046 -0.225 -9.661 1.00 94.75 103 SER A CA 1
ATOM 799 C C . SER A 1 103 ? 9.442 -1.418 -10.532 1.00 94.75 103 SER A C 1
ATOM 801 O O . SER A 1 103 ? 10.040 -1.247 -11.591 1.00 94.75 103 SER A O 1
ATOM 803 N N . ALA A 1 104 ? 9.093 -2.639 -10.117 1.00 93.31 104 ALA A N 1
ATOM 804 C CA . ALA A 1 104 ? 9.296 -3.848 -10.909 1.00 93.31 104 ALA A CA 1
ATOM 805 C C . ALA A 1 104 ? 8.247 -4.036 -12.025 1.00 93.31 104 ALA A C 1
ATOM 807 O O . ALA A 1 104 ? 8.384 -4.952 -12.843 1.00 93.31 104 ALA A O 1
ATOM 808 N N . ASN A 1 105 ? 7.194 -3.214 -12.070 1.00 91.88 105 ASN A N 1
ATOM 809 C CA . ASN A 1 105 ? 6.137 -3.341 -13.063 1.00 91.88 105 ASN A CA 1
ATOM 810 C C . ASN A 1 105 ? 6.580 -2.771 -14.424 1.00 91.88 105 ASN A C 1
ATOM 812 O O . ASN A 1 105 ? 6.957 -1.614 -14.549 1.00 91.88 105 ASN A O 1
ATOM 816 N N . LYS A 1 106 ? 6.477 -3.586 -15.478 1.00 91.50 106 LYS A N 1
ATOM 817 C CA . LYS A 1 106 ? 6.872 -3.222 -16.851 1.00 91.50 106 LYS A CA 1
ATOM 818 C C . LYS A 1 106 ? 5.903 -2.279 -17.577 1.00 91.50 106 LYS A C 1
ATOM 820 O O . LYS A 1 106 ? 6.223 -1.813 -18.666 1.00 91.50 106 LYS A O 1
ATOM 825 N N . HIS A 1 107 ? 4.699 -2.063 -17.046 1.00 92.81 107 HIS A N 1
ATOM 826 C CA . HIS A 1 107 ? 3.645 -1.306 -17.730 1.00 92.81 107 HIS A CA 1
ATOM 827 C C . HIS A 1 107 ? 3.770 0.210 -17.560 1.00 92.81 107 HIS A C 1
ATOM 829 O O . HIS A 1 107 ? 3.217 0.955 -18.367 1.00 92.81 107 HIS A O 1
ATOM 835 N N . PHE A 1 108 ? 4.484 0.674 -16.535 1.00 92.69 108 PHE A N 1
ATOM 836 C CA . PHE A 1 108 ? 4.671 2.092 -16.261 1.00 92.69 108 PHE A CA 1
ATOM 837 C C . PHE A 1 108 ? 5.995 2.338 -15.539 1.00 92.69 108 PHE A C 1
ATOM 839 O O . PHE A 1 108 ? 6.496 1.481 -14.822 1.00 92.69 108 PHE A O 1
ATOM 846 N N . SER A 1 109 ? 6.524 3.547 -15.684 1.00 91.81 109 SER A N 1
ATOM 847 C CA . SER A 1 109 ? 7.536 4.106 -14.789 1.00 91.81 109 SER A CA 1
ATOM 848 C C . SER A 1 109 ? 6.876 5.130 -13.872 1.00 91.81 109 SER A C 1
ATOM 850 O O . SER A 1 109 ? 5.836 5.701 -14.207 1.00 91.81 109 SER A O 1
ATOM 852 N N . THR A 1 110 ? 7.444 5.375 -12.700 1.00 91.50 110 THR A N 1
ATOM 853 C CA . THR A 1 110 ? 6.887 6.325 -11.734 1.00 91.50 110 THR A CA 1
ATOM 854 C C . THR A 1 110 ? 8.024 7.015 -11.001 1.00 91.50 110 THR A C 1
ATOM 856 O O . THR A 1 110 ? 9.011 6.380 -10.641 1.00 91.50 110 THR A O 1
ATOM 859 N N . THR A 1 111 ? 7.894 8.323 -10.810 1.00 94.38 111 THR A N 1
ATOM 860 C CA . THR A 1 111 ? 8.793 9.103 -9.951 1.00 94.38 111 THR A CA 1
ATOM 861 C C . THR A 1 111 ? 8.409 8.945 -8.479 1.00 94.38 111 THR A C 1
ATOM 863 O O . THR A 1 111 ? 7.256 8.664 -8.155 1.00 94.38 111 THR A O 1
ATOM 866 N N . GLU A 1 112 ? 9.340 9.205 -7.561 1.00 92.81 112 GLU A N 1
ATOM 867 C CA . GLU A 1 112 ? 9.089 9.145 -6.111 1.00 92.81 112 GLU A CA 1
ATOM 868 C C . GLU A 1 112 ? 7.876 10.008 -5.685 1.00 92.81 112 GLU A C 1
ATOM 870 O O . GLU A 1 112 ? 6.987 9.572 -4.951 1.00 92.81 112 GLU A O 1
ATOM 875 N N . SER A 1 113 ? 7.762 11.226 -6.228 1.00 93.81 113 SER A N 1
ATOM 876 C CA . SER A 1 113 ? 6.636 12.131 -5.946 1.00 93.81 113 SER A CA 1
ATOM 877 C C . SER A 1 113 ? 5.287 11.581 -6.434 1.00 93.81 113 SER A C 1
ATOM 879 O O . SER A 1 113 ? 4.266 11.681 -5.736 1.00 93.81 113 SER A O 1
ATOM 881 N N . GLU A 1 114 ? 5.265 10.971 -7.621 1.00 95.12 114 GLU A N 1
ATOM 882 C CA . GLU A 1 114 ? 4.075 10.319 -8.173 1.00 95.12 114 GLU A CA 1
ATOM 883 C C . GLU A 1 114 ? 3.685 9.088 -7.356 1.00 95.12 114 GLU A C 1
ATOM 885 O O . GLU A 1 114 ? 2.496 8.910 -7.076 1.00 95.12 114 GLU A O 1
ATOM 890 N N . PHE A 1 115 ? 4.664 8.294 -6.915 1.00 96.44 115 PHE A N 1
ATOM 891 C CA . PHE A 1 115 ? 4.455 7.144 -6.043 1.00 96.44 115 PHE A CA 1
ATOM 892 C C . PHE A 1 115 ? 3.788 7.569 -4.733 1.00 96.44 115 PHE A C 1
ATOM 894 O O . PHE A 1 115 ? 2.681 7.118 -4.430 1.00 96.44 115 PHE A O 1
ATOM 901 N N . HIS A 1 116 ? 4.376 8.522 -4.004 1.00 95.69 116 HIS A N 1
ATOM 902 C CA . HIS A 1 116 ? 3.806 9.029 -2.753 1.00 95.69 116 HIS A CA 1
ATOM 903 C C . HIS A 1 116 ? 2.407 9.628 -2.951 1.00 95.69 116 HIS A C 1
ATOM 905 O O . HIS A 1 116 ? 1.502 9.432 -2.133 1.00 95.69 116 HIS A O 1
ATOM 911 N N . SER A 1 117 ? 2.191 10.347 -4.055 1.00 96.00 117 SER A N 1
ATOM 912 C CA . SER A 1 117 ? 0.882 10.909 -4.402 1.00 96.00 117 SER A CA 1
ATOM 913 C C . SER A 1 117 ? -0.157 9.824 -4.690 1.00 96.00 117 SER A C 1
ATOM 915 O O . SER A 1 117 ? -1.310 9.932 -4.255 1.00 96.00 117 SER A O 1
ATOM 917 N N . ALA A 1 118 ? 0.228 8.768 -5.404 1.00 96.62 118 ALA A N 1
ATOM 918 C CA . ALA A 1 118 ? -0.625 7.624 -5.689 1.00 96.62 118 ALA A CA 1
ATOM 919 C C . ALA A 1 118 ? -0.929 6.819 -4.416 1.00 96.62 118 ALA A C 1
ATOM 921 O O . ALA A 1 118 ? -2.091 6.485 -4.190 1.00 96.62 118 ALA A O 1
ATOM 922 N N . MET A 1 119 ? 0.058 6.623 -3.541 1.00 96.69 119 MET A N 1
ATOM 923 C CA . MET A 1 119 ? -0.068 5.943 -2.250 1.00 96.69 119 MET A CA 1
ATOM 924 C C . MET A 1 119 ? -1.068 6.648 -1.327 1.00 96.69 119 MET A C 1
ATOM 926 O O . MET A 1 119 ? -2.021 6.038 -0.835 1.00 96.69 119 MET A O 1
ATOM 930 N N . MET A 1 120 ? -0.940 7.973 -1.180 1.00 96.25 120 MET A N 1
ATOM 931 C CA . MET A 1 120 ? -1.909 8.789 -0.439 1.00 96.25 120 MET A CA 1
ATOM 932 C C . MET A 1 120 ? -3.325 8.669 -1.013 1.00 96.25 120 MET A C 1
ATOM 934 O O . MET A 1 120 ? -4.299 8.592 -0.260 1.00 96.25 120 MET A O 1
ATOM 938 N N . ASN A 1 121 ? -3.461 8.688 -2.340 1.00 96.12 121 ASN A N 1
ATOM 939 C CA . ASN A 1 121 ? -4.761 8.596 -2.999 1.00 96.12 121 ASN A CA 1
ATOM 940 C C . ASN A 1 121 ? -5.389 7.209 -2.837 1.00 96.12 121 ASN A C 1
ATOM 942 O O . ASN A 1 121 ? -6.581 7.127 -2.549 1.00 96.12 121 ASN A O 1
ATOM 946 N N . ALA A 1 122 ? -4.604 6.140 -2.961 1.00 95.81 122 ALA A N 1
ATOM 947 C CA . ALA A 1 122 ? -5.076 4.774 -2.778 1.00 95.81 122 ALA A CA 1
ATOM 948 C C . ALA A 1 122 ? -5.597 4.558 -1.347 1.00 95.81 122 ALA A C 1
ATOM 950 O O . ALA A 1 122 ? -6.736 4.115 -1.176 1.00 95.81 122 ALA A O 1
ATOM 951 N N . LEU A 1 123 ? -4.856 5.010 -0.327 1.00 95.00 123 LEU A N 1
ATOM 952 C CA . LEU A 1 123 ? -5.314 4.963 1.065 1.00 95.00 123 LEU A CA 1
ATOM 953 C C . LEU A 1 123 ? -6.618 5.756 1.274 1.00 95.00 123 LEU A C 1
ATOM 955 O O . LEU A 1 123 ? -7.559 5.262 1.899 1.00 95.00 123 LEU A O 1
ATOM 959 N N . LYS A 1 124 ? -6.721 6.973 0.719 1.00 93.81 124 LYS A N 1
ATOM 960 C CA . LYS A 1 124 ? -7.959 7.777 0.777 1.00 93.81 124 LYS A CA 1
ATOM 961 C C . LYS A 1 124 ? -9.140 7.051 0.135 1.00 93.81 124 LYS A C 1
ATOM 963 O O . LYS A 1 124 ? -10.229 7.050 0.705 1.00 93.81 124 LYS A O 1
ATOM 968 N N . CYS A 1 125 ? -8.939 6.429 -1.026 1.00 93.19 125 CYS A N 1
ATOM 969 C CA . CYS A 1 125 ? -9.971 5.660 -1.719 1.00 93.19 125 CYS A CA 1
ATOM 970 C C . CYS A 1 125 ? -10.451 4.465 -0.888 1.00 93.19 125 CYS A C 1
ATOM 972 O O . CYS A 1 125 ? -11.655 4.212 -0.823 1.00 93.19 125 CYS A O 1
ATOM 974 N N . VAL A 1 126 ? -9.536 3.768 -0.216 1.00 92.19 126 VAL A N 1
ATOM 975 C CA . VAL A 1 126 ? -9.851 2.636 0.665 1.00 92.19 126 VAL A CA 1
ATOM 976 C C . VAL A 1 126 ? -10.665 3.094 1.880 1.00 92.19 126 VAL A C 1
ATOM 978 O O . VAL A 1 126 ? -11.748 2.555 2.127 1.00 92.19 126 VAL A O 1
ATOM 981 N N . LYS A 1 127 ? -10.232 4.163 2.566 1.00 92.00 127 LYS A N 1
ATOM 982 C CA . LYS A 1 127 ? -10.977 4.776 3.685 1.00 92.00 127 LYS A CA 1
ATOM 983 C C . LYS A 1 127 ? -12.368 5.255 3.251 1.00 92.00 127 LYS A C 1
ATOM 985 O O . LYS A 1 127 ? -13.364 5.013 3.935 1.00 92.00 127 LYS A O 1
ATOM 990 N N . GLU A 1 128 ? -12.467 5.888 2.084 1.00 91.75 128 GLU A N 1
ATOM 991 C CA . GLU A 1 128 ? -13.740 6.355 1.531 1.00 91.75 128 GLU A CA 1
ATOM 992 C C . GLU A 1 128 ? -14.682 5.201 1.165 1.00 91.75 128 GLU A C 1
ATOM 994 O O . GLU A 1 128 ? -15.886 5.284 1.418 1.00 91.75 128 GLU A O 1
ATOM 999 N N . SER A 1 129 ? -14.153 4.112 0.603 1.00 89.06 129 SER A N 1
ATOM 1000 C CA . SER A 1 129 ? -14.921 2.899 0.305 1.00 89.06 129 SER A CA 1
ATOM 1001 C C . SER A 1 129 ? -15.561 2.327 1.571 1.00 89.06 129 SER A C 1
ATOM 1003 O O . SER A 1 129 ? -16.764 2.050 1.584 1.00 89.06 129 SER A O 1
ATOM 1005 N N . LEU A 1 130 ? -14.804 2.250 2.673 1.00 87.62 130 LEU A N 1
ATOM 1006 C CA . LEU A 1 130 ? -15.339 1.829 3.967 1.00 87.62 130 LEU A CA 1
ATOM 1007 C C . LEU A 1 130 ? -16.427 2.789 4.473 1.00 87.62 130 LEU A C 1
ATOM 1009 O O . LEU A 1 130 ? -17.508 2.346 4.866 1.00 87.62 130 LEU A O 1
ATOM 1013 N N . ARG A 1 131 ? -16.189 4.106 4.415 1.00 87.56 131 ARG A N 1
ATOM 1014 C CA . ARG A 1 131 ? -17.179 5.118 4.823 1.00 87.56 131 ARG A CA 1
ATOM 1015 C C . ARG A 1 131 ? -18.490 4.977 4.046 1.00 87.56 131 ARG A C 1
ATOM 1017 O O . ARG A 1 131 ? -19.567 5.081 4.632 1.00 87.56 131 ARG A O 1
ATOM 1024 N N . ARG A 1 132 ? -18.420 4.714 2.737 1.00 88.69 132 ARG A N 1
ATOM 1025 C CA . ARG A 1 132 ? -19.600 4.471 1.888 1.00 88.69 132 ARG A CA 1
ATOM 1026 C C . ARG A 1 132 ? -20.332 3.188 2.270 1.00 88.69 132 ARG A C 1
ATOM 1028 O O . ARG A 1 132 ? -21.559 3.212 2.335 1.00 88.69 132 ARG A O 1
ATOM 1035 N N . LYS A 1 133 ? -19.608 2.102 2.563 1.00 86.31 133 LYS A N 1
ATOM 1036 C CA . LYS A 1 133 ? -20.202 0.843 3.046 1.00 86.31 133 LYS A CA 1
ATOM 1037 C C . LYS A 1 133 ? -20.951 1.047 4.365 1.00 86.31 133 LYS A C 1
ATOM 1039 O O . LYS A 1 133 ? -22.105 0.646 4.458 1.00 86.31 133 LYS A O 1
ATOM 1044 N N . LYS A 1 134 ? -20.358 1.762 5.331 1.00 84.88 134 LYS A N 1
ATOM 1045 C CA . LYS A 1 134 ? -21.029 2.111 6.597 1.00 84.88 134 LYS A CA 1
ATOM 1046 C C . LYS A 1 134 ? -22.324 2.891 6.358 1.00 84.88 134 LYS A C 1
ATOM 1048 O O . LYS A 1 134 ? -23.366 2.482 6.846 1.00 84.88 134 LYS A O 1
ATOM 1053 N N . LYS A 1 135 ? -22.284 3.944 5.531 1.00 84.12 135 LYS A N 1
ATOM 1054 C CA . LYS A 1 135 ? -23.478 4.744 5.192 1.00 84.12 135 LYS A CA 1
ATOM 1055 C C . LYS A 1 135 ? -24.585 3.936 4.515 1.00 84.12 135 LYS A C 1
ATOM 1057 O O . LYS A 1 135 ? -25.755 4.240 4.712 1.00 84.12 135 LYS A O 1
ATOM 1062 N N . LYS A 1 136 ? -24.226 2.944 3.692 1.00 81.19 136 LYS A N 1
ATOM 1063 C CA . LYS A 1 136 ? -25.197 2.050 3.050 1.00 81.19 136 LYS A CA 1
ATOM 1064 C C . LYS A 1 136 ? -25.880 1.146 4.080 1.00 81.19 136 LYS A C 1
ATOM 1066 O O . LYS A 1 136 ? -27.084 0.951 3.985 1.00 81.19 136 LYS A O 1
ATOM 1071 N N . ASN A 1 137 ? -25.127 0.648 5.059 1.00 72.81 137 ASN A N 1
ATOM 1072 C CA . ASN A 1 137 ? -25.650 -0.226 6.111 1.00 72.81 137 ASN A CA 1
ATOM 1073 C C . ASN A 1 137 ? -26.463 0.532 7.174 1.00 72.81 137 ASN A C 1
ATOM 1075 O O . ASN A 1 137 ? -27.323 -0.062 7.804 1.00 72.81 137 ASN A O 1
ATOM 1079 N N . THR A 1 138 ? -26.217 1.832 7.357 1.00 65.94 138 THR A N 1
ATOM 1080 C CA . THR A 1 138 ? -27.003 2.710 8.243 1.00 65.94 138 THR A CA 1
ATOM 1081 C C . THR A 1 138 ? -28.111 3.472 7.506 1.00 65.94 138 THR A C 1
ATOM 1083 O O . THR A 1 138 ? -28.673 4.417 8.056 1.00 65.94 138 THR A O 1
ATOM 1086 N N . GLY A 1 139 ? -28.379 3.146 6.236 1.00 57.44 139 GLY A N 1
ATOM 1087 C CA . GLY A 1 139 ? -29.552 3.664 5.531 1.00 57.44 139 GLY A CA 1
ATOM 1088 C C . GLY A 1 139 ? -30.830 3.149 6.203 1.00 57.44 139 GLY A C 1
ATOM 1089 O O . GLY A 1 139 ? -30.782 2.074 6.798 1.00 57.44 139 GLY A O 1
ATOM 1090 N N . PRO A 1 140 ? -31.950 3.894 6.148 1.00 50.56 140 PRO A N 1
ATOM 1091 C CA . PRO A 1 140 ? -33.172 3.497 6.838 1.00 50.56 140 PRO A CA 1
ATOM 1092 C C . PRO A 1 140 ? -33.556 2.079 6.407 1.00 50.56 140 PRO A C 1
ATOM 1094 O O . PRO A 1 140 ? -33.657 1.813 5.205 1.00 50.56 140 PRO A O 1
ATOM 1097 N N . SER A 1 141 ?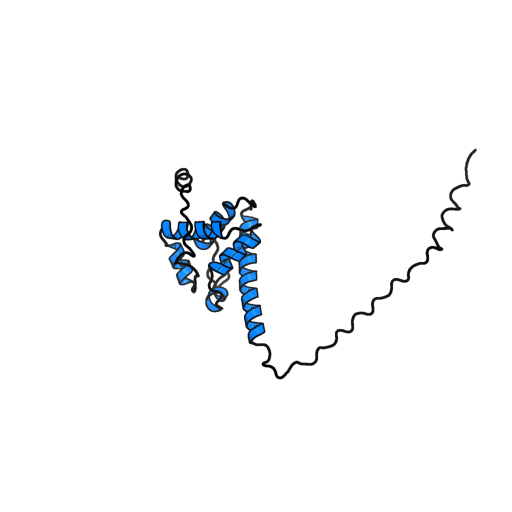 -33.741 1.185 7.386 1.00 52.03 141 SER A N 1
ATOM 1098 C CA . SER A 1 141 ? -34.480 -0.061 7.184 1.00 52.03 141 SER A CA 1
ATOM 1099 C C . SER A 1 141 ? -35.773 0.288 6.459 1.00 52.03 141 SER A C 1
ATOM 1101 O O . SER A 1 141 ? -36.379 1.308 6.792 1.00 52.03 141 SER A O 1
ATOM 1103 N N . ASP A 1 142 ? -36.157 -0.498 5.456 1.00 51.47 142 ASP A N 1
ATOM 1104 C CA . ASP A 1 142 ? -37.358 -0.274 4.650 1.00 51.47 142 ASP A CA 1
ATOM 1105 C C . ASP A 1 142 ? -38.538 0.211 5.515 1.00 51.47 142 ASP A C 1
ATOM 1107 O O . ASP A 1 142 ? -39.098 -0.541 6.305 1.00 51.47 142 ASP A O 1
ATOM 1111 N N . GLY A 1 143 ? -38.858 1.507 5.420 1.00 53.44 143 GLY A N 1
ATOM 1112 C CA . GLY A 1 143 ? -39.859 2.138 6.283 1.00 53.44 143 GLY A CA 1
ATOM 1113 C C . GLY A 1 143 ? -40.030 3.641 6.071 1.00 53.44 143 GLY A C 1
ATOM 1114 O O . GLY A 1 143 ? -41.151 4.103 5.920 1.00 53.44 143 GLY A O 1
ATOM 1115 N N . GLU A 1 144 ? -38.950 4.415 5.942 1.00 48.38 144 GLU A N 1
ATOM 1116 C CA . GLU A 1 144 ? -39.060 5.868 5.729 1.00 48.38 144 GLU A CA 1
ATOM 1117 C C . GLU A 1 144 ? -38.072 6.357 4.668 1.00 48.38 144 GLU A C 1
ATOM 1119 O O . GLU A 1 144 ? -36.950 6.783 4.940 1.00 48.38 144 GLU A O 1
ATOM 1124 N N . ARG A 1 145 ? -38.497 6.320 3.401 1.00 52.47 145 ARG A N 1
ATOM 1125 C CA . ARG A 1 145 ? -37.891 7.183 2.381 1.00 52.47 145 ARG A CA 1
ATOM 1126 C C . ARG A 1 145 ? -38.563 8.553 2.486 1.00 52.47 145 ARG A C 1
ATOM 1128 O O . ARG A 1 145 ? -39.736 8.640 2.122 1.00 52.47 145 ARG A O 1
ATOM 1135 N N . PRO A 1 146 ? -37.867 9.635 2.882 1.00 52.00 146 PRO A N 1
ATOM 1136 C CA . PRO A 1 146 ? -38.399 10.968 2.643 1.00 52.00 146 PRO A CA 1
ATOM 1137 C C . PRO A 1 146 ? -38.620 11.132 1.130 1.00 52.00 146 PRO A C 1
ATOM 1139 O O . PRO A 1 146 ? -37.812 10.629 0.333 1.00 52.00 146 PRO A O 1
ATOM 1142 N N . PRO A 1 147 ? -39.718 11.782 0.702 1.00 52.06 147 PRO A N 1
ATOM 1143 C CA . PRO A 1 147 ? -40.079 11.859 -0.703 1.00 52.06 147 PRO A CA 1
ATOM 1144 C C . PRO A 1 147 ? -38.908 12.428 -1.499 1.00 52.06 147 PRO A C 1
ATOM 1146 O O . PRO A 1 147 ? -38.338 13.466 -1.151 1.00 52.06 147 PRO A O 1
ATOM 1149 N N . LYS A 1 148 ? -38.536 11.725 -2.580 1.00 53.88 148 LYS A N 1
ATOM 1150 C CA . LYS A 1 148 ? -37.583 12.217 -3.578 1.00 53.88 148 LYS A CA 1
ATOM 1151 C C . LYS A 1 148 ? -38.021 13.628 -3.949 1.00 53.88 148 LYS A C 1
ATOM 1153 O O . LYS A 1 148 ? -39.026 13.803 -4.633 1.00 53.88 148 LYS A O 1
ATOM 1158 N N . ARG A 1 149 ? -37.270 14.638 -3.509 1.00 53.88 149 ARG A N 1
ATOM 1159 C CA . ARG A 1 149 ? -37.434 16.002 -4.002 1.00 53.88 149 ARG A CA 1
ATOM 1160 C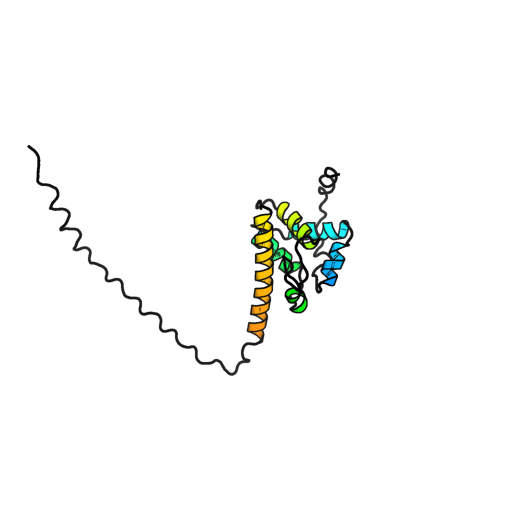 C . ARG A 1 149 ? -37.141 15.920 -5.492 1.00 53.88 149 ARG A C 1
ATOM 1162 O O . ARG A 1 149 ? -35.978 15.806 -5.882 1.00 53.88 149 ARG A O 1
ATOM 1169 N N . ASN A 1 150 ? -38.200 15.869 -6.299 1.00 47.47 150 ASN A N 1
ATOM 1170 C CA . ASN A 1 150 ? -38.128 15.921 -7.747 1.00 47.47 150 ASN A CA 1
ATOM 1171 C C . ASN A 1 150 ? -37.270 17.136 -8.084 1.00 47.47 150 ASN A C 1
ATOM 1173 O O . ASN A 1 150 ? -37.718 18.278 -7.982 1.00 47.47 150 ASN A O 1
ATOM 1177 N N . ARG A 1 151 ? -36.000 16.903 -8.428 1.00 50.50 151 ARG A N 1
ATOM 1178 C CA . ARG A 1 151 ? -35.196 17.917 -9.091 1.00 50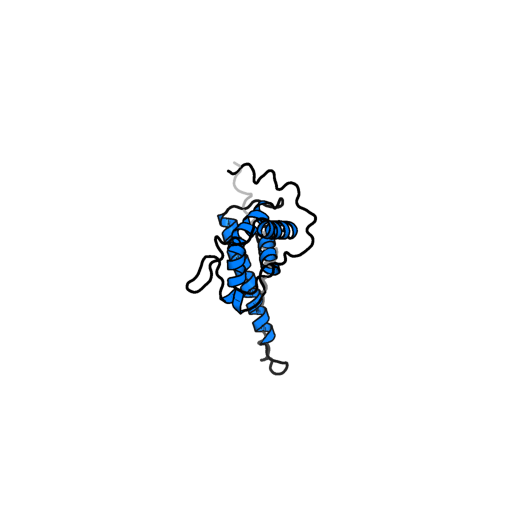.50 151 ARG A CA 1
ATOM 1179 C C . ARG A 1 151 ? -35.875 18.095 -10.434 1.00 50.50 151 ARG A C 1
ATOM 1181 O O . ARG A 1 151 ? -35.663 17.299 -11.344 1.00 50.50 151 ARG A O 1
ATOM 1188 N N . VAL A 1 152 ? -36.753 19.092 -10.510 1.00 56.31 152 VAL A N 1
ATOM 1189 C CA . VAL A 1 152 ? -37.287 19.587 -11.772 1.00 56.31 152 VAL A CA 1
ATOM 1190 C C . VAL A 1 152 ? -36.066 19.779 -12.670 1.00 56.31 152 VAL A C 1
ATOM 1192 O O . VAL A 1 152 ? -35.146 20.503 -12.270 1.00 56.31 152 VAL A O 1
ATOM 1195 N N . PRO A 1 153 ? -35.977 19.093 -13.821 1.00 53.56 153 PRO A N 1
ATOM 1196 C CA . PRO A 1 153 ? -34.860 19.297 -14.722 1.00 53.56 153 PRO A CA 1
ATOM 1197 C C . PRO A 1 153 ? -34.820 20.793 -15.039 1.00 53.56 153 PRO A C 1
ATOM 1199 O O . PRO A 1 153 ? -35.878 21.358 -15.344 1.00 53.56 153 PRO A O 1
ATOM 1202 N N . PRO A 1 154 ? -33.660 21.469 -14.962 1.00 53.25 154 PRO A N 1
ATOM 1203 C CA . PRO A 1 154 ? -33.589 22.848 -15.412 1.00 53.25 154 PRO A CA 1
ATOM 1204 C C . PRO A 1 154 ? -34.128 22.882 -16.841 1.00 53.25 154 PRO A C 1
ATOM 1206 O O . PRO A 1 154 ? -33.654 22.134 -17.702 1.00 53.25 154 PRO A O 1
ATOM 1209 N N . LYS A 1 155 ? -35.173 23.692 -17.075 1.00 49.69 155 LYS A N 1
ATOM 1210 C CA . LYS A 1 155 ? -35.761 23.880 -18.404 1.00 49.69 155 LYS A CA 1
ATOM 1211 C C . LYS A 1 155 ? -34.608 24.199 -19.351 1.00 49.69 155 LYS A C 1
ATOM 1213 O O . LYS A 1 155 ? -34.026 25.280 -19.270 1.00 49.69 155 LYS A O 1
ATOM 1218 N N . ARG A 1 156 ? -34.247 23.247 -20.222 1.00 52.94 156 ARG A N 1
ATOM 1219 C CA . ARG A 1 156 ? -33.261 23.460 -21.286 1.00 52.94 156 ARG A CA 1
ATOM 1220 C C . ARG A 1 156 ? -33.765 24.663 -22.071 1.00 52.94 156 ARG A C 1
ATOM 1222 O O . ARG A 1 156 ? -34.748 24.541 -22.801 1.00 52.94 156 ARG A O 1
ATOM 1229 N N . LYS A 1 157 ? -33.134 25.831 -21.901 1.00 46.34 157 LYS A N 1
ATOM 1230 C CA . LYS A 1 157 ? -33.348 26.970 -22.793 1.00 46.34 157 LYS A CA 1
ATOM 1231 C C . LYS A 1 157 ? -33.019 26.446 -24.186 1.00 46.34 157 LYS A C 1
ATOM 1233 O O . LYS A 1 157 ? -31.854 26.199 -24.498 1.00 46.34 157 LYS A O 1
ATOM 1238 N N . ARG A 1 158 ? -34.054 26.167 -24.987 1.00 48.81 158 ARG A N 1
ATOM 1239 C CA . ARG A 1 158 ? -33.910 25.786 -26.392 1.00 48.81 158 ARG A CA 1
ATOM 1240 C C . ARG A 1 158 ? -33.094 26.906 -27.023 1.00 48.81 158 ARG A C 1
ATOM 1242 O O . ARG A 1 158 ? -33.601 28.017 -27.162 1.00 48.81 158 ARG A O 1
ATOM 1249 N N . LYS A 1 159 ? -31.824 26.638 -27.353 1.00 45.06 159 LYS A N 1
ATOM 1250 C CA . LYS A 1 159 ? -31.055 27.492 -28.259 1.00 45.06 159 LYS A CA 1
ATOM 1251 C C . LYS A 1 159 ? -31.928 27.630 -29.500 1.00 45.06 159 LYS A C 1
ATOM 1253 O O . LYS A 1 159 ? -32.145 26.650 -30.214 1.00 45.06 159 LYS A O 1
ATOM 1258 N N . ARG A 1 160 ? -32.520 28.812 -29.686 1.00 41.91 160 ARG A N 1
ATOM 1259 C CA . ARG A 1 160 ? -33.248 29.149 -30.906 1.00 41.91 160 ARG A CA 1
ATOM 1260 C C . ARG A 1 160 ? -32.252 28.917 -32.032 1.00 41.91 160 ARG A C 1
ATOM 1262 O O . ARG A 1 160 ? -31.213 29.569 -32.075 1.00 41.91 160 ARG A O 1
ATOM 1269 N N . ARG A 1 161 ? -32.538 27.927 -32.880 1.00 43.88 161 ARG A N 1
ATOM 1270 C CA . ARG A 1 161 ? -31.858 27.743 -34.159 1.00 43.88 161 ARG A CA 1
ATOM 1271 C C . ARG A 1 161 ? -31.988 29.083 -34.875 1.00 43.88 161 ARG A C 1
ATOM 1273 O O . ARG A 1 161 ? -33.090 29.435 -35.289 1.00 43.88 161 ARG A O 1
ATOM 1280 N N . LEU A 1 162 ? -30.905 29.857 -34.949 1.00 45.28 162 LEU A N 1
ATOM 1281 C CA . LEU A 1 162 ? -30.855 30.967 -35.887 1.00 45.28 162 LEU A CA 1
ATOM 1282 C C . LEU A 1 162 ? -30.983 30.327 -37.269 1.00 45.28 162 LEU A C 1
ATOM 1284 O O . LEU A 1 162 ? -30.148 29.517 -37.673 1.00 45.28 162 LEU A O 1
ATOM 1288 N N . SER A 1 163 ? -32.102 30.601 -37.932 1.00 44.34 163 SER A N 1
ATOM 1289 C CA . SER A 1 163 ? -32.375 30.129 -39.280 1.00 44.34 163 SER A CA 1
ATOM 1290 C C . SER A 1 163 ? -31.245 30.557 -40.210 1.00 44.34 163 SER A C 1
ATOM 1292 O O . SER A 1 163 ? -30.800 31.704 -40.147 1.00 44.34 163 SER A O 1
ATOM 1294 N N . LYS A 1 164 ? -30.864 29.663 -41.123 1.00 46.88 164 LYS A N 1
ATOM 1295 C CA . LYS A 1 164 ? -29.868 29.831 -42.194 1.00 46.88 164 LYS A CA 1
ATOM 1296 C C . LYS A 1 164 ? -30.166 30.967 -43.204 1.00 46.88 164 LYS A C 1
ATOM 1298 O O . LYS A 1 164 ? -29.590 30.985 -44.277 1.00 46.88 164 LYS A O 1
ATOM 1303 N N . LYS A 1 165 ? -31.022 31.940 -42.875 1.00 47.44 165 LYS A N 1
ATOM 1304 C CA . LYS A 1 165 ? -31.426 33.061 -43.744 1.00 47.44 165 LYS A CA 1
ATOM 1305 C C . LYS A 1 165 ? -30.652 34.367 -43.481 1.00 47.44 165 LYS A C 1
ATOM 1307 O O . LYS A 1 165 ? -31.011 35.415 -44.000 1.00 47.44 165 LYS A O 1
ATOM 1312 N N . LYS A 1 166 ? -29.585 34.321 -42.668 1.00 44.88 166 LYS A N 1
ATOM 1313 C CA . LYS A 1 166 ? -28.706 35.472 -42.365 1.00 44.88 166 LYS A CA 1
ATOM 1314 C C . LYS A 1 166 ? -27.227 35.212 -42.704 1.00 44.88 166 LYS A C 1
ATOM 1316 O O . LYS A 1 166 ? -26.350 35.761 -42.055 1.00 44.88 166 LYS A O 1
ATOM 1321 N N . MET A 1 167 ? -26.960 34.363 -43.700 1.00 43.41 167 MET A N 1
ATOM 1322 C CA . MET A 1 167 ? -25.627 34.202 -44.314 1.00 43.41 167 MET A CA 1
ATOM 1323 C C . MET A 1 167 ? -25.588 34.606 -45.797 1.00 43.41 167 MET A C 1
ATOM 1325 O O . MET A 1 167 ? -24.560 34.454 -46.438 1.00 43.41 167 MET A O 1
ATOM 1329 N N . GLU A 1 168 ? -26.666 35.194 -46.325 1.00 47.78 168 GLU A N 1
ATOM 1330 C CA . GLU A 1 168 ? -26.752 35.624 -47.734 1.00 47.78 168 GLU A CA 1
ATOM 1331 C C . GLU A 1 168 ? -26.858 37.148 -47.917 1.00 47.78 168 GLU A C 1
ATOM 1333 O O . GLU A 1 168 ? -27.107 37.630 -49.012 1.00 47.78 168 GLU A O 1
ATOM 1338 N N . LYS A 1 169 ? -26.651 37.940 -46.855 1.00 50.81 169 LYS A N 1
ATOM 1339 C CA . LYS A 1 169 ? -26.590 39.416 -46.951 1.00 50.81 169 LYS A CA 1
ATOM 1340 C C . LYS A 1 169 ? -25.257 40.030 -46.520 1.00 50.81 169 LYS A C 1
ATOM 1342 O O . LYS A 1 169 ? -25.138 41.245 -46.456 1.00 50.81 169 LYS A O 1
ATOM 1347 N N . THR A 1 170 ? -24.241 39.210 -46.264 1.00 46.78 170 THR A N 1
ATOM 1348 C CA . THR A 1 170 ? -22.871 39.674 -45.967 1.00 46.78 170 THR A CA 1
ATOM 1349 C C . THR A 1 170 ? -21.826 39.148 -46.953 1.00 46.78 170 THR A C 1
ATOM 1351 O O . THR A 1 170 ? -20.640 39.369 -46.738 1.00 46.78 170 THR A O 1
ATOM 1354 N N . LEU A 1 171 ? -22.252 38.509 -48.052 1.00 47.78 171 LEU A N 1
ATOM 1355 C CA . LEU A 1 171 ? -21.383 38.141 -49.180 1.00 47.78 171 LEU A CA 1
ATOM 1356 C C . LEU A 1 171 ? -21.579 39.011 -50.439 1.00 47.78 171 LEU A C 1
ATOM 1358 O O . LEU A 1 171 ? -20.911 38.779 -51.437 1.00 47.78 171 LEU A O 1
ATOM 1362 N N . THR A 1 172 ? -22.418 40.052 -50.392 1.00 47.88 172 THR A N 1
ATOM 1363 C CA . THR A 1 172 ? -22.701 40.925 -51.557 1.00 47.88 172 THR A CA 1
ATOM 1364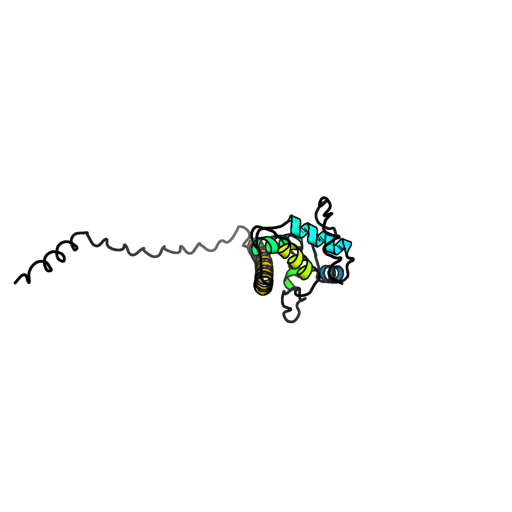 C C . THR A 1 172 ? -22.206 42.367 -51.375 1.00 47.88 172 THR A C 1
ATOM 1366 O O . THR A 1 172 ? -22.683 43.268 -52.047 1.00 47.88 172 THR A O 1
ATOM 1369 N N . VAL A 1 173 ? -21.262 42.627 -50.459 1.00 50.81 173 VAL A N 1
ATOM 1370 C CA . VAL A 1 173 ? -20.718 43.994 -50.235 1.00 50.81 173 VAL A CA 1
ATOM 1371 C C . VAL A 1 173 ? -19.179 44.022 -50.214 1.00 50.81 173 VAL A C 1
ATOM 1373 O O . VAL A 1 173 ? -18.570 44.953 -49.709 1.00 50.81 173 VAL A O 1
ATOM 1376 N N . ARG A 1 174 ? -18.503 42.998 -50.754 1.00 48.44 174 ARG A N 1
ATOM 1377 C CA . ARG A 1 174 ? -17.026 42.981 -50.864 1.00 48.44 174 ARG A CA 1
ATOM 1378 C C . ARG A 1 174 ? -16.488 42.630 -52.253 1.00 48.44 174 ARG A C 1
ATOM 1380 O O . ARG A 1 174 ? -15.330 42.266 -52.360 1.00 48.44 174 ARG A O 1
ATOM 1387 N N . ASN A 1 175 ? -17.310 42.768 -53.294 1.00 51.12 175 ASN A N 1
ATOM 1388 C CA . ASN A 1 175 ? -16.893 42.628 -54.694 1.00 51.12 175 ASN A CA 1
ATOM 1389 C C . ASN A 1 175 ? -17.456 43.778 -55.538 1.00 51.12 175 ASN A C 1
ATOM 1391 O O . ASN A 1 175 ? -18.236 43.560 -56.451 1.00 51.12 175 ASN A O 1
ATOM 1395 N N . THR A 1 176 ? -17.083 45.005 -55.190 1.00 52.19 176 THR A N 1
ATOM 1396 C CA . THR A 1 176 ? -17.074 46.194 -56.059 1.00 52.19 176 THR A CA 1
ATOM 1397 C C . THR A 1 176 ? -16.231 47.229 -55.319 1.00 52.19 176 THR A C 1
ATOM 1399 O O . THR A 1 176 ? -16.493 47.405 -54.132 1.00 52.19 176 THR A O 1
ATOM 1402 N N . ILE A 1 177 ? -15.307 47.920 -56.003 1.00 44.09 177 ILE A N 1
ATOM 1403 C CA . ILE A 1 177 ? -14.284 48.868 -55.485 1.00 44.09 177 ILE A CA 1
ATOM 1404 C C . ILE A 1 177 ? -12.972 48.107 -55.168 1.00 44.09 177 ILE A C 1
ATOM 1406 O O . ILE A 1 177 ? -12.878 47.461 -54.134 1.00 44.09 177 ILE A O 1
ATOM 1410 N N . THR A 1 178 ? -11.937 48.044 -56.012 1.00 39.72 178 THR A N 1
ATOM 1411 C CA . THR A 1 178 ? -11.569 48.867 -57.176 1.00 39.72 178 THR A CA 1
ATOM 1412 C C . THR A 1 178 ? -10.609 48.061 -58.060 1.00 39.72 178 THR A C 1
ATOM 1414 O O . THR A 1 178 ? -9.536 47.673 -57.606 1.00 39.72 178 THR A O 1
ATOM 1417 N N . GLN A 1 179 ? -10.993 47.810 -59.313 1.00 38.59 179 GLN A N 1
ATOM 1418 C CA . GLN A 1 179 ? -10.048 47.901 -60.423 1.00 38.59 179 GLN A CA 1
ATOM 1419 C C . GLN A 1 179 ? -10.120 49.341 -60.922 1.00 38.59 179 GLN A C 1
ATOM 1421 O O . GLN A 1 179 ? -11.220 49.823 -61.201 1.00 38.59 179 GLN A O 1
ATOM 1426 N N . ASN A 1 180 ? -8.971 50.008 -60.912 1.00 40.84 180 ASN A N 1
ATOM 1427 C CA . ASN A 1 180 ? -8.501 51.023 -61.853 1.00 40.84 180 ASN A CA 1
ATOM 1428 C C . ASN A 1 180 ? -7.151 51.531 -61.355 1.00 40.84 180 ASN A C 1
ATOM 1430 O O . ASN A 1 180 ? -7.097 51.963 -60.182 1.00 40.84 180 ASN A O 1
#